Protein AF-A0A6A3D7S9-F1 (afdb_monomer)

Solvent-accessible surface area (backbone atoms only — not comparable to full-atom values): 6431 Å² total; per-residue (Å²): 106,73,67,57,53,53,54,49,47,47,70,77,42,59,86,77,68,51,96,90,64,86,84,63,67,38,72,44,68,47,67,50,100,82,68,49,80,40,86,74,49,78,37,77,72,50,79,64,64,64,59,41,72,47,68,40,73,41,91,68,91,85,60,48,76,48,50,11,74,58,45,59,63,61,61,53,48,61,75,51,74,72,69,77,78,72,84,71,95,70,77,88,77,78,75,86,127

Nearest PDB structures (foldseek):
  7slt-assembly1_C  TM=6.369E-01  e=6.886E+00  Locusta migratoria
  6qlc-assembly1_A-2  TM=3.695E-01  e=4.714E+00  Pseudomonas phage LUZ7

Foldseek 3Di:
DVVVVVVVVCVVCVVPDDPPDDWDWDWDWDQDPVRDTDTDDIGTPDDLCVQL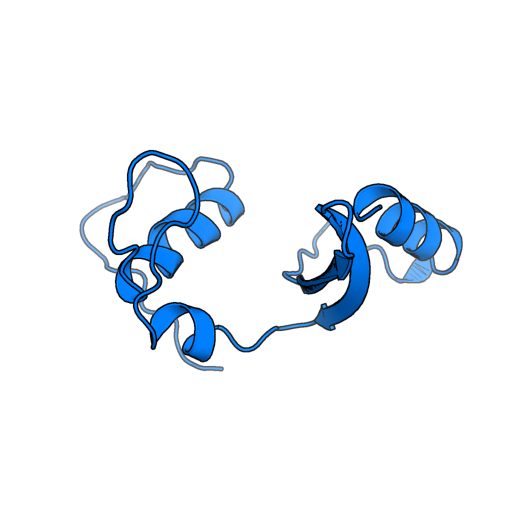VDWDWDPDDPIDTDHSVCVCVVVVCVVVVNPPPDPDDDDPPDDDD

InterPro domains:
  IPR004344 Tubulin-tyrosine ligase/Tubulin polyglutamylase [PF03133] (16-58)
  IPR027749 Tubulin--tyrosine ligase-like protein 12 [PTHR46088] (1-86)

pLDDT: mean 75.18, std 19.96, range [28.59, 97.69]

Mean predicted aligned error: 10.58 Å

Radius of gyration: 16.83 Å; Cα contacts (8 Å, |Δi|>4): 74; chains: 1; bounding box: 40×33×42 Å

Sequence (97 aa):
MIR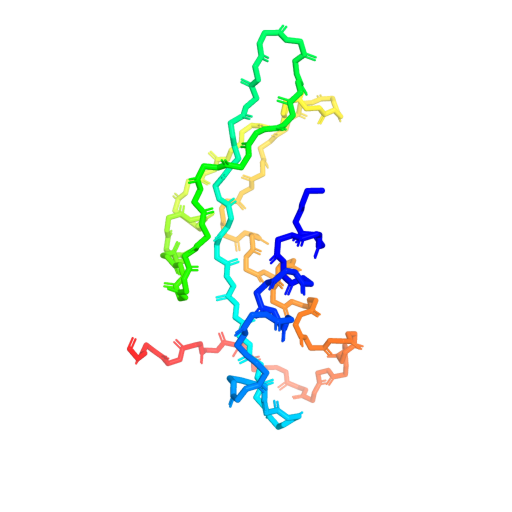SAFESAASAHPEMHDPKSRAMYGVDVMLDASFQPKLSEVTYCPDRGRACKYDTEAIVGGGGTVKGRDFFNVVFGCLFLNETVHPYGAGVEFKHF

Secondary structure (DSSP, 8-state):
-HHHHHHHHHHH-GGG--TT----EEEEEEE-TT--EEEEEEEES--HHHHHHS-EE-SSSS--EE-HHHHHHHHHHHHTTT-----SS--------

Organism: Hibiscus syriacus (NCBI:txid106335)

Structure (mmCIF, N/CA/C/O backbone):
data_AF-A0A6A3D7S9-F1
#
_entry.id   AF-A0A6A3D7S9-F1
#
loop_
_atom_site.group_PDB
_atom_site.id
_atom_site.type_symbol
_atom_site.label_atom_id
_atom_site.label_alt_id
_atom_site.label_comp_id
_atom_site.label_asym_id
_atom_site.label_entity_id
_atom_site.label_seq_id
_atom_site.pdbx_PDB_ins_code
_atom_site.Cartn_x
_atom_site.Cartn_y
_atom_site.Cartn_z
_atom_site.occupancy
_atom_site.B_iso_or_equiv
_atom_site.auth_seq_id
_atom_site.auth_comp_id
_atom_site.auth_asym_id
_atom_site.auth_atom_id
_atom_site.pdbx_PDB_model_num
ATOM 1 N N . MET A 1 1 ? -1.888 -11.982 -0.929 1.00 89.69 1 MET A N 1
ATOM 2 C CA . MET A 1 1 ? -2.566 -10.906 -1.685 1.00 89.69 1 MET A CA 1
ATOM 3 C C . MET A 1 1 ? -1.572 -9.849 -2.161 1.00 89.69 1 MET A C 1
ATOM 5 O O . MET A 1 1 ? -1.149 -9.965 -3.298 1.00 89.69 1 MET A O 1
ATOM 9 N N . ILE A 1 2 ? -1.128 -8.899 -1.321 1.00 91.69 2 ILE A N 1
ATOM 10 C CA . ILE A 1 2 ? -0.247 -7.782 -1.742 1.00 91.69 2 ILE A CA 1
ATOM 11 C C . ILE A 1 2 ? 1.045 -8.276 -2.410 1.00 91.69 2 ILE A C 1
ATOM 13 O O . ILE A 1 2 ? 1.326 -7.907 -3.542 1.00 91.69 2 ILE A O 1
ATOM 17 N N . ARG A 1 3 ?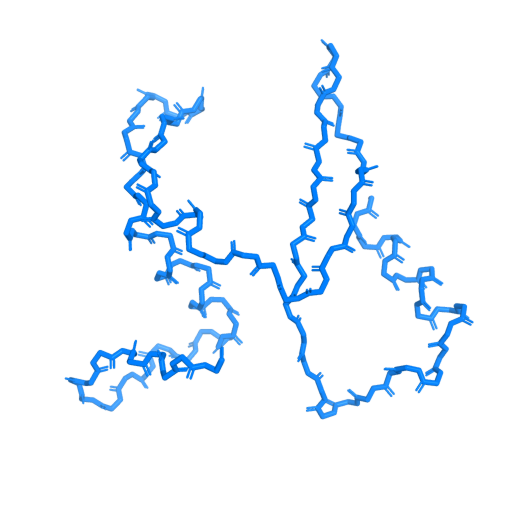 1.788 -9.177 -1.752 1.00 92.56 3 ARG A N 1
ATOM 18 C CA . ARG A 1 3 ? 3.012 -9.778 -2.310 1.00 92.56 3 ARG A CA 1
ATOM 19 C C . ARG A 1 3 ? 2.785 -10.373 -3.701 1.00 92.56 3 ARG A C 1
ATOM 21 O O . ARG A 1 3 ? 3.497 -10.029 -4.631 1.00 92.56 3 ARG A O 1
ATOM 28 N N . SER A 1 4 ? 1.761 -11.213 -3.835 1.00 94.31 4 SER A N 1
ATOM 29 C CA . SER A 1 4 ? 1.428 -11.877 -5.095 1.00 94.31 4 SER A CA 1
ATOM 30 C C . SER A 1 4 ? 1.109 -10.873 -6.206 1.00 94.31 4 SER A C 1
ATOM 32 O O . SER A 1 4 ? 1.509 -11.094 -7.343 1.00 94.31 4 SER A O 1
ATOM 34 N N . ALA A 1 5 ? 0.436 -9.759 -5.889 1.00 93.69 5 ALA A N 1
ATOM 35 C CA . ALA A 1 5 ? 0.157 -8.701 -6.859 1.00 93.69 5 ALA A CA 1
ATOM 36 C C . ALA A 1 5 ? 1.450 -8.057 -7.388 1.00 93.69 5 ALA A C 1
ATOM 38 O O . ALA A 1 5 ? 1.629 -7.952 -8.600 1.00 93.69 5 ALA A O 1
ATOM 39 N N . PHE A 1 6 ? 2.385 -7.708 -6.498 1.00 93.44 6 PHE A N 1
ATOM 40 C CA . PHE A 1 6 ? 3.678 -7.139 -6.894 1.00 93.44 6 PHE A CA 1
ATOM 41 C C . PHE A 1 6 ? 4.587 -8.149 -7.613 1.00 93.44 6 PHE A C 1
ATOM 43 O O . PHE A 1 6 ? 5.241 -7.781 -8.582 1.00 93.44 6 PHE A O 1
ATOM 50 N N . GLU A 1 7 ? 4.603 -9.422 -7.205 1.00 95.38 7 GLU A N 1
ATOM 51 C CA . GLU A 1 7 ? 5.343 -10.485 -7.909 1.00 95.38 7 GLU A CA 1
ATOM 52 C C . GLU A 1 7 ? 4.789 -10.722 -9.321 1.00 95.38 7 GLU A C 1
ATOM 54 O O . GLU A 1 7 ? 5.555 -10.907 -10.269 1.00 95.38 7 GLU A O 1
ATOM 59 N N . SER A 1 8 ? 3.464 -10.662 -9.478 1.00 95.50 8 SER A N 1
ATOM 60 C CA . SER A 1 8 ? 2.805 -10.786 -10.783 1.00 95.50 8 SER A CA 1
ATOM 61 C C . SER A 1 8 ? 3.142 -9.595 -11.680 1.00 95.50 8 SER A C 1
ATOM 63 O O . SER A 1 8 ? 3.506 -9.793 -12.836 1.00 95.50 8 SER A O 1
ATOM 65 N N . ALA A 1 9 ? 3.099 -8.370 -11.143 1.00 93.88 9 ALA A N 1
ATOM 66 C CA . ALA A 1 9 ? 3.484 -7.163 -11.873 1.00 93.88 9 ALA A CA 1
ATOM 67 C C . ALA A 1 9 ? 4.964 -7.186 -12.288 1.00 93.88 9 ALA A C 1
ATOM 69 O O . ALA A 1 9 ? 5.275 -6.900 -13.439 1.00 93.88 9 ALA A O 1
ATOM 70 N N . ALA A 1 10 ? 5.866 -7.599 -11.392 1.00 94.06 10 ALA A N 1
ATOM 71 C CA . ALA A 1 10 ? 7.292 -7.725 -11.692 1.00 94.06 10 ALA A CA 1
A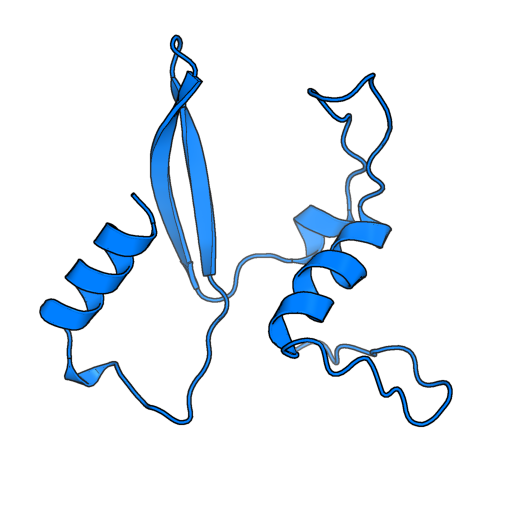TOM 72 C C . ALA A 1 10 ? 7.580 -8.792 -12.761 1.00 94.06 10 ALA A C 1
ATOM 74 O O . ALA A 1 10 ? 8.499 -8.634 -13.558 1.00 94.06 10 ALA A O 1
ATOM 75 N N . SER A 1 11 ? 6.784 -9.866 -12.788 1.00 96.50 11 SER A N 1
ATOM 76 C CA . SER A 1 11 ? 6.890 -10.913 -13.810 1.00 96.50 11 SER A CA 1
ATOM 77 C C . SER A 1 11 ? 6.335 -10.462 -15.165 1.00 96.50 11 SER A C 1
ATOM 79 O O . SER A 1 11 ? 6.873 -10.848 -16.198 1.00 96.50 11 SER A O 1
ATOM 81 N N . ALA A 1 12 ? 5.264 -9.661 -15.170 1.00 97.69 12 ALA A N 1
ATOM 82 C CA . ALA A 1 12 ? 4.626 -9.157 -16.388 1.00 97.69 12 ALA A CA 1
ATOM 83 C C . ALA A 1 12 ? 5.377 -7.973 -17.023 1.00 97.69 12 ALA A C 1
ATOM 85 O O . ALA A 1 12 ? 5.388 -7.857 -18.245 1.00 97.69 12 ALA A O 1
ATOM 86 N N . HIS A 1 13 ? 6.005 -7.128 -16.199 1.00 95.12 13 HIS A N 1
ATOM 87 C CA . HIS A 1 13 ? 6.690 -5.895 -16.602 1.00 95.12 13 HIS A CA 1
ATOM 88 C C . HIS A 1 13 ? 8.095 -5.785 -15.981 1.00 95.12 13 HIS A C 1
ATOM 90 O O . HIS A 1 13 ? 8.351 -4.899 -15.154 1.00 95.12 13 HIS A O 1
ATOM 96 N N . PRO A 1 14 ? 9.029 -6.690 -16.329 1.00 94.88 14 PRO A N 1
ATOM 97 C CA . PRO A 1 14 ? 10.378 -6.688 -15.761 1.00 94.88 14 PRO A CA 1
ATOM 98 C C . PRO A 1 14 ? 11.168 -5.407 -16.078 1.00 94.88 14 PRO A C 1
ATOM 100 O O . PRO A 1 14 ? 12.052 -5.026 -15.311 1.00 94.88 14 PRO A O 1
ATOM 103 N N . GLU A 1 15 ? 10.838 -4.711 -17.168 1.00 96.75 15 GLU A N 1
ATOM 104 C CA . GLU A 1 15 ? 11.444 -3.441 -17.579 1.00 96.75 15 GLU A CA 1
ATOM 105 C C . GLU A 1 15 ? 11.178 -2.285 -16.606 1.00 96.75 15 GLU A C 1
ATOM 107 O O . GLU A 1 15 ? 11.919 -1.304 -16.603 1.00 96.75 15 GLU A O 1
ATOM 112 N N . MET A 1 16 ? 10.136 -2.388 -15.775 1.00 90.44 16 MET A N 1
ATOM 113 C CA . MET A 1 16 ? 9.778 -1.349 -14.807 1.00 90.44 16 MET A CA 1
ATOM 114 C C . MET A 1 16 ? 10.636 -1.395 -13.533 1.00 90.44 16 MET A C 1
ATOM 116 O O . MET A 1 16 ? 10.543 -0.491 -12.699 1.00 90.44 16 MET A O 1
ATOM 120 N N . HIS A 1 17 ? 11.454 -2.437 -13.344 1.00 90.81 17 HIS A N 1
ATOM 121 C CA . HIS A 1 17 ? 12.308 -2.562 -12.168 1.00 90.81 17 HIS A CA 1
ATOM 122 C C . HIS A 1 17 ? 13.611 -1.763 -12.317 1.00 90.81 17 HIS A C 1
ATOM 124 O O . HIS A 1 17 ? 14.416 -2.027 -13.206 1.00 90.81 17 HIS A O 1
ATOM 130 N N . ASP A 1 18 ? 13.868 -0.853 -11.373 1.00 88.62 18 ASP A N 1
ATOM 131 C CA . ASP A 1 18 ? 15.163 -0.188 -11.207 1.00 88.62 18 ASP A CA 1
ATOM 132 C C . ASP A 1 18 ? 15.653 -0.366 -9.755 1.00 88.62 18 ASP A C 1
ATOM 134 O O . ASP A 1 18 ? 14.956 0.048 -8.819 1.00 88.62 18 ASP A O 1
ATOM 138 N N . PRO A 1 19 ? 16.852 -0.941 -9.526 1.00 88.06 19 PRO A N 1
ATOM 139 C CA . PRO A 1 19 ? 17.387 -1.152 -8.180 1.00 88.06 19 PRO A CA 1
ATOM 140 C C . PRO A 1 19 ? 17.622 0.147 -7.391 1.00 88.06 19 PRO A C 1
ATOM 142 O O . PRO A 1 19 ? 17.681 0.100 -6.155 1.00 88.06 19 PRO A O 1
ATOM 145 N N . LYS A 1 20 ? 17.735 1.297 -8.063 1.00 87.19 20 LYS A N 1
ATOM 146 C CA . LYS A 1 20 ? 17.920 2.625 -7.455 1.00 87.19 20 LYS A CA 1
ATOM 147 C C . LYS A 1 20 ? 16.602 3.332 -7.137 1.00 87.19 20 LYS A C 1
ATOM 149 O O . LYS A 1 20 ? 16.620 4.343 -6.440 1.00 87.19 20 LYS A O 1
ATOM 154 N N . SER A 1 21 ? 15.472 2.800 -7.598 1.00 84.38 21 SER A N 1
ATOM 155 C CA . SER A 1 21 ? 14.154 3.407 -7.407 1.00 84.38 21 SER A CA 1
ATOM 156 C C . SER A 1 21 ? 13.400 2.786 -6.231 1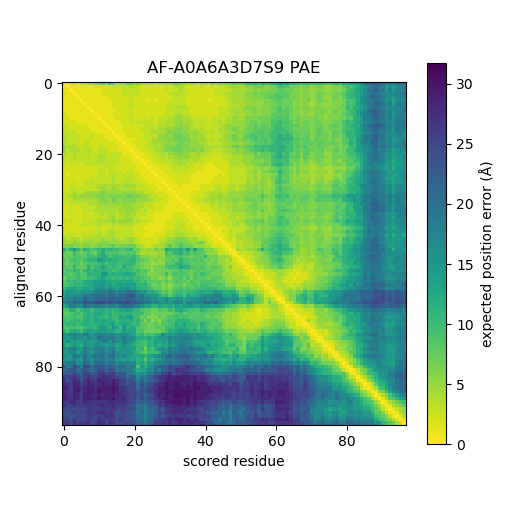.00 84.38 21 SER A C 1
ATOM 158 O O . SER A 1 21 ? 13.492 1.587 -5.955 1.00 84.38 21 SER A O 1
ATOM 160 N N . ARG A 1 22 ? 12.628 3.610 -5.517 1.00 83.44 22 ARG A N 1
ATOM 161 C CA . ARG A 1 22 ? 11.685 3.199 -4.464 1.00 83.44 22 ARG A CA 1
ATOM 162 C C . ARG A 1 22 ? 10.380 3.964 -4.652 1.00 83.44 22 ARG A C 1
ATOM 164 O O . ARG A 1 22 ? 10.395 5.118 -5.068 1.00 83.44 22 ARG A O 1
ATOM 171 N N . ALA A 1 23 ? 9.261 3.321 -4.342 1.00 83.81 23 ALA A N 1
ATOM 172 C CA . ALA A 1 23 ? 7.932 3.892 -4.511 1.00 83.81 23 ALA A CA 1
ATOM 173 C C . ALA A 1 23 ? 7.037 3.542 -3.322 1.00 83.81 23 ALA A C 1
ATOM 175 O O . ALA A 1 23 ? 7.133 2.451 -2.759 1.00 83.81 23 ALA A O 1
ATOM 176 N N . MET A 1 24 ? 6.160 4.478 -2.963 1.00 83.25 24 MET A N 1
ATOM 177 C CA . MET A 1 24 ? 5.075 4.251 -2.017 1.00 83.25 24 MET A CA 1
ATOM 178 C C . MET A 1 24 ? 3.776 4.077 -2.794 1.00 83.25 24 MET A C 1
ATOM 180 O O . MET A 1 24 ? 3.428 4.917 -3.627 1.00 83.25 24 MET A O 1
ATOM 184 N N . TYR A 1 25 ? 3.056 3.010 -2.470 1.00 88.25 25 TYR A N 1
ATOM 185 C CA . TYR A 1 25 ? 1.740 2.730 -3.018 1.00 88.25 25 TYR A CA 1
ATOM 186 C C . TYR A 1 25 ? 0.703 2.749 -1.900 1.00 88.25 25 TYR A C 1
ATOM 188 O O . TYR A 1 25 ? 0.933 2.183 -0.830 1.00 88.25 25 TYR A O 1
ATOM 196 N N . GLY A 1 26 ? -0.431 3.394 -2.157 1.00 88.38 26 GLY A N 1
ATOM 197 C CA . GLY A 1 26 ? -1.647 3.180 -1.382 1.00 88.38 26 GLY A CA 1
ATOM 198 C C . GLY A 1 26 ? -2.305 1.896 -1.863 1.00 88.38 26 GLY A C 1
ATOM 199 O O . GLY A 1 26 ? -2.329 1.638 -3.066 1.00 88.38 26 GLY A O 1
ATOM 200 N N . VAL A 1 27 ? -2.785 1.074 -0.937 1.00 91.56 27 VAL A N 1
ATOM 201 C CA . VAL A 1 27 ? -3.464 -0.179 -1.265 1.00 91.56 27 VAL A CA 1
ATOM 202 C C . VAL A 1 27 ? -4.826 -0.170 -0.600 1.00 91.56 27 VAL A C 1
ATOM 204 O O . VAL A 1 27 ? -4.917 -0.236 0.628 1.00 91.56 27 VAL A O 1
ATOM 207 N N . ASP A 1 28 ? -5.866 -0.136 -1.419 1.00 91.69 28 ASP A N 1
ATOM 208 C CA . ASP A 1 28 ? -7.239 -0.127 -0.943 1.00 91.69 28 ASP A CA 1
ATOM 209 C C . ASP A 1 28 ? -7.727 -1.565 -0.795 1.00 91.69 28 ASP A C 1
ATOM 211 O O . ASP A 1 28 ? -7.692 -2.370 -1.735 1.00 91.69 28 ASP A O 1
ATOM 215 N N . VAL A 1 29 ? -8.174 -1.896 0.416 1.00 93.62 29 VAL A N 1
ATOM 216 C CA . VAL A 1 29 ? -8.631 -3.237 0.782 1.00 93.62 29 VAL A CA 1
ATOM 217 C C . VAL A 1 29 ? -10.043 -3.153 1.333 1.00 93.62 29 VAL A C 1
ATOM 219 O O . VAL A 1 29 ? -10.314 -2.409 2.273 1.00 93.62 29 VAL A O 1
ATOM 222 N N . MET A 1 30 ? -10.933 -3.964 0.773 1.00 93.69 30 MET A N 1
ATOM 223 C CA . MET A 1 30 ? -12.275 -4.165 1.304 1.00 93.69 30 MET A CA 1
ATOM 224 C C . MET A 1 30 ? -12.316 -5.455 2.121 1.00 93.69 30 MET A C 1
ATOM 226 O O . MET A 1 30 ? -11.777 -6.478 1.701 1.00 93.69 30 MET A O 1
ATOM 230 N N . LEU A 1 31 ? -12.969 -5.417 3.279 1.00 93.38 31 LEU A N 1
ATOM 231 C CA . LEU A 1 31 ? -13.272 -6.612 4.062 1.00 93.38 31 LEU A CA 1
ATOM 232 C C . LEU A 1 31 ? -14.679 -7.083 3.709 1.00 93.38 31 LEU A C 1
ATOM 234 O O . LEU A 1 31 ? -15.610 -6.278 3.672 1.00 93.38 31 LEU A O 1
ATOM 238 N N . ASP A 1 32 ? -14.838 -8.374 3.437 1.00 93.00 32 ASP A N 1
ATOM 239 C CA . ASP A 1 32 ? -16.170 -8.953 3.273 1.00 93.00 32 ASP A CA 1
ATOM 240 C C . ASP A 1 32 ? -16.820 -9.320 4.619 1.00 93.00 32 ASP A C 1
ATOM 242 O O . ASP A 1 32 ? -16.259 -9.094 5.692 1.00 93.00 32 ASP A O 1
ATOM 246 N N . ALA A 1 33 ? -18.027 -9.892 4.568 1.00 94.06 33 ALA A N 1
ATOM 247 C CA . ALA A 1 33 ? -18.789 -10.280 5.757 1.00 94.06 33 ALA A CA 1
ATOM 248 C C . ALA A 1 33 ? -18.076 -11.323 6.642 1.00 94.06 33 ALA A C 1
ATOM 250 O O . ALA A 1 33 ? -18.448 -11.504 7.799 1.00 94.06 33 ALA A O 1
ATOM 251 N N . SER A 1 34 ? -17.059 -12.011 6.117 1.00 94.94 34 SER A N 1
ATOM 252 C CA . SER A 1 34 ? -16.218 -12.961 6.852 1.00 94.94 34 SER A CA 1
ATOM 253 C C . SER A 1 34 ? -14.868 -12.357 7.250 1.00 94.94 34 SER A C 1
ATOM 255 O O . SER A 1 34 ? -13.945 -13.096 7.600 1.00 94.94 34 SER A O 1
ATOM 257 N N . PHE A 1 35 ? -14.740 -11.027 7.180 1.00 88.62 35 PHE A N 1
ATOM 258 C CA . PHE A 1 35 ? -13.505 -10.277 7.404 1.00 88.62 35 PHE A CA 1
ATOM 259 C C . PHE A 1 35 ? -12.343 -10.732 6.506 1.00 88.62 35 PHE A C 1
ATOM 261 O O . PHE A 1 35 ? -11.175 -10.540 6.852 1.00 88.62 35 PHE A O 1
ATOM 268 N N . GLN A 1 36 ? -12.635 -11.325 5.343 1.00 93.56 36 GLN A N 1
ATOM 269 C CA . GLN A 1 36 ? -11.594 -11.682 4.386 1.00 93.56 36 GLN A CA 1
ATOM 270 C C . GLN A 1 36 ? -11.203 -10.449 3.562 1.00 93.56 36 GLN A C 1
ATOM 272 O O . GLN A 1 36 ? -12.084 -9.769 3.024 1.00 93.56 36 GLN A O 1
ATOM 277 N N . PRO A 1 37 ? -9.898 -10.147 3.438 1.00 93.94 37 PRO A N 1
ATOM 278 C CA . PRO A 1 37 ? -9.432 -9.000 2.675 1.00 93.94 37 PRO A CA 1
ATOM 279 C C . PRO A 1 37 ? -9.517 -9.253 1.170 1.00 93.94 37 PRO A C 1
ATOM 281 O O . PRO A 1 37 ? -9.061 -10.283 0.667 1.00 93.94 37 PRO A O 1
ATOM 284 N N . LYS A 1 38 ? -10.044 -8.271 0.440 1.00 94.12 38 LYS A N 1
ATOM 285 C CA . LYS A 1 38 ? -10.099 -8.229 -1.024 1.00 94.12 38 LYS A CA 1
ATOM 286 C C . LYS A 1 38 ? -9.413 -6.965 -1.519 1.00 94.12 38 LYS A C 1
ATOM 288 O O . LYS A 1 38 ? -9.696 -5.874 -1.032 1.00 94.12 38 LYS A O 1
ATOM 293 N N . LEU A 1 39 ? -8.497 -7.128 -2.470 1.00 94.62 39 LEU A N 1
ATOM 294 C CA . LEU A 1 39 ? -7.779 -6.021 -3.094 1.00 94.62 39 LEU A CA 1
ATOM 295 C C . LEU A 1 39 ? -8.722 -5.273 -4.040 1.00 94.62 39 LEU A C 1
ATOM 297 O O . LEU A 1 39 ? -9.278 -5.900 -4.942 1.00 94.62 39 LEU A O 1
ATOM 301 N N . SER A 1 40 ? -8.867 -3.965 -3.846 1.00 94.12 40 SER A N 1
ATOM 302 C CA . SER A 1 40 ? -9.685 -3.103 -4.707 1.00 94.12 40 SER A CA 1
ATOM 303 C C . SER A 1 40 ? -8.822 -2.277 -5.658 1.00 94.12 40 SER A C 1
ATOM 305 O O . SER A 1 40 ? -9.075 -2.271 -6.859 1.00 94.12 40 SER A O 1
ATOM 307 N N . GLU A 1 41 ? -7.788 -1.612 -5.137 1.00 94.38 41 GLU A N 1
ATOM 308 C CA . GLU A 1 41 ? -6.931 -0.712 -5.917 1.00 94.38 41 GLU A CA 1
ATOM 309 C C . GLU A 1 41 ? -5.491 -0.699 -5.378 1.00 94.38 41 GLU A C 1
ATOM 311 O O . GLU A 1 41 ? -5.253 -0.903 -4.184 1.00 94.38 41 GLU A O 1
ATOM 316 N N . VAL A 1 42 ? -4.526 -0.458 -6.272 1.00 93.56 42 VAL A N 1
ATOM 317 C CA . VAL A 1 42 ? -3.139 -0.113 -5.933 1.00 93.56 42 VAL A CA 1
ATOM 318 C C . VAL A 1 42 ? -2.799 1.206 -6.621 1.00 93.56 42 VAL A C 1
ATOM 320 O O . VAL A 1 42 ? -2.729 1.265 -7.848 1.00 93.56 42 VAL A O 1
ATOM 323 N N . THR A 1 43 ? -2.544 2.246 -5.832 1.00 91.38 43 THR A N 1
ATOM 324 C CA . THR A 1 43 ? -2.393 3.622 -6.322 1.00 91.38 43 THR A CA 1
ATOM 325 C C . THR A 1 43 ? -0.985 4.129 -6.060 1.00 91.38 43 THR A C 1
ATOM 327 O O . THR A 1 43 ? -0.513 4.139 -4.921 1.00 91.38 43 THR A O 1
ATOM 330 N N . TYR A 1 44 ? -0.296 4.563 -7.115 1.00 87.81 44 TYR A N 1
ATOM 331 C CA . TYR A 1 44 ? 1.002 5.229 -6.997 1.00 87.81 44 TYR A CA 1
ATOM 332 C C . TYR A 1 44 ? 0.828 6.655 -6.459 1.00 87.81 44 TYR A C 1
ATOM 334 O O . TYR A 1 44 ? -0.074 7.364 -6.899 1.00 87.81 44 TYR A O 1
ATOM 342 N N . CYS A 1 45 ? 1.700 7.079 -5.536 1.00 83.00 45 CYS A N 1
ATOM 343 C CA . CYS A 1 45 ? 1.638 8.399 -4.889 1.00 83.00 45 CYS A CA 1
ATOM 344 C C . CYS A 1 45 ? 0.267 8.699 -4.242 1.00 83.00 45 CYS A C 1
ATOM 346 O O . CYS A 1 45 ? -0.410 9.646 -4.644 1.00 83.00 45 CYS A O 1
ATOM 348 N N . PRO A 1 46 ? -0.157 7.913 -3.234 1.00 82.12 46 PRO A N 1
ATOM 349 C CA . PRO A 1 46 ? -1.462 8.104 -2.604 1.00 82.12 46 PRO A CA 1
ATOM 350 C C . PRO A 1 46 ? -1.580 9.467 -1.901 1.00 82.12 46 PRO A C 1
ATOM 352 O O . PRO A 1 46 ? -0.583 10.028 -1.438 1.00 82.12 46 PRO A O 1
ATOM 355 N N . ASP A 1 47 ? -2.810 9.975 -1.758 1.00 78.12 47 ASP A N 1
ATOM 356 C CA . ASP A 1 47 ? -3.093 11.172 -0.955 1.00 78.12 47 ASP A CA 1
ATOM 357 C C . ASP A 1 47 ? -2.759 10.918 0.523 1.00 78.12 47 ASP A C 1
ATOM 359 O O . ASP A 1 47 ? -3.475 10.232 1.256 1.00 78.12 47 ASP A O 1
ATOM 363 N N . ARG A 1 48 ? -1.652 11.514 0.967 1.00 70.00 48 ARG A N 1
ATOM 364 C CA . ARG A 1 48 ? -1.153 11.419 2.345 1.00 70.00 48 ARG A CA 1
ATOM 365 C C . ARG A 1 48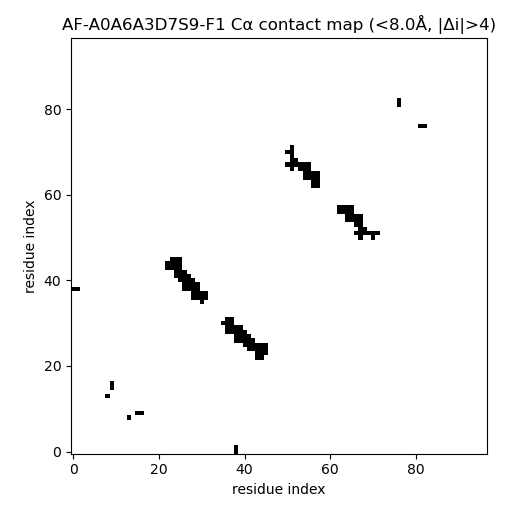 ? -1.862 12.379 3.300 1.00 70.00 48 ARG A C 1
ATOM 367 O O . ARG A 1 48 ? -1.822 12.168 4.512 1.00 70.00 48 ARG A O 1
ATOM 374 N N . GLY A 1 49 ? -2.512 13.421 2.779 1.00 70.44 49 GLY A N 1
ATOM 375 C CA . GLY A 1 49 ? -3.200 14.426 3.584 1.00 70.44 49 GLY A CA 1
ATOM 376 C C . GLY A 1 49 ? -4.409 13.837 4.300 1.00 70.44 49 GLY A C 1
ATOM 377 O O . GLY A 1 49 ? -4.634 14.124 5.476 1.00 70.44 49 GLY A O 1
ATOM 378 N N . ARG A 1 50 ? -5.147 12.945 3.630 1.00 70.44 50 ARG A N 1
ATOM 379 C CA . ARG A 1 50 ? -6.326 12.291 4.212 1.00 70.44 50 ARG A CA 1
ATOM 380 C C . ARG A 1 50 ? -5.996 11.466 5.455 1.00 70.44 50 ARG A C 1
ATOM 382 O O . ARG A 1 50 ? -6.711 11.582 6.446 1.00 70.44 50 ARG A O 1
ATOM 389 N N . ALA A 1 51 ? -4.908 10.697 5.423 1.00 68.06 51 ALA A N 1
ATOM 390 C CA . ALA A 1 51 ? -4.492 9.858 6.549 1.00 68.06 51 ALA A CA 1
ATOM 391 C C . ALA A 1 51 ? -4.124 10.670 7.803 1.00 68.06 51 ALA A C 1
ATOM 393 O O . ALA A 1 51 ? -4.178 10.158 8.916 1.00 68.06 51 ALA A O 1
ATOM 394 N N . CYS A 1 52 ? -3.792 11.950 7.624 1.00 71.69 52 CYS A N 1
ATOM 395 C CA . CYS A 1 52 ? -3.305 12.808 8.699 1.00 71.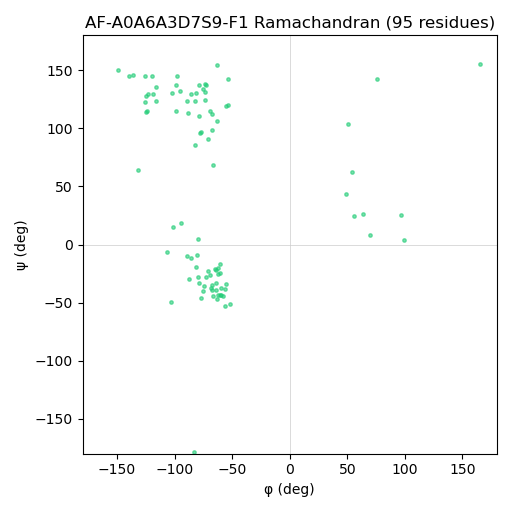69 52 CYS A CA 1
ATOM 396 C C . CYS A 1 52 ? -4.334 13.842 9.161 1.00 71.69 52 CYS A C 1
ATOM 398 O O . CYS A 1 52 ? -4.109 14.556 10.137 1.00 71.69 52 CYS A O 1
ATOM 400 N N . LYS A 1 53 ? -5.468 13.916 8.458 1.00 76.69 53 LYS A N 1
ATOM 401 C CA . LYS A 1 53 ? -6.540 14.882 8.698 1.00 76.69 53 LYS A CA 1
ATOM 402 C C . LYS A 1 53 ? -7.560 14.402 9.725 1.00 76.69 53 LYS A C 1
ATOM 404 O O . LYS A 1 53 ? -8.177 15.232 10.386 1.00 76.69 53 LYS A O 1
ATOM 409 N N . TYR A 1 54 ? -7.761 13.092 9.824 1.00 80.56 54 TYR A N 1
ATOM 410 C CA . TYR A 1 54 ? -8.827 12.513 10.630 1.00 80.56 54 TYR A CA 1
ATOM 411 C C . TYR A 1 54 ? -8.252 11.626 11.722 1.00 80.56 54 TYR A C 1
ATOM 413 O O . TYR A 1 54 ? -7.444 10.738 11.462 1.00 80.56 54 TYR A O 1
ATOM 421 N N . ASP A 1 55 ? -8.708 11.872 12.942 1.00 83.62 55 ASP A N 1
ATOM 422 C CA . ASP A 1 55 ? -8.511 10.957 14.049 1.00 83.62 55 ASP A CA 1
ATOM 423 C C . ASP A 1 55 ? -9.419 9.737 13.842 1.00 83.62 55 ASP A C 1
ATOM 425 O O . ASP A 1 55 ? -10.572 9.871 13.425 1.00 83.62 55 ASP A O 1
ATOM 429 N N . THR A 1 56 ? -8.891 8.542 14.092 1.00 80.69 56 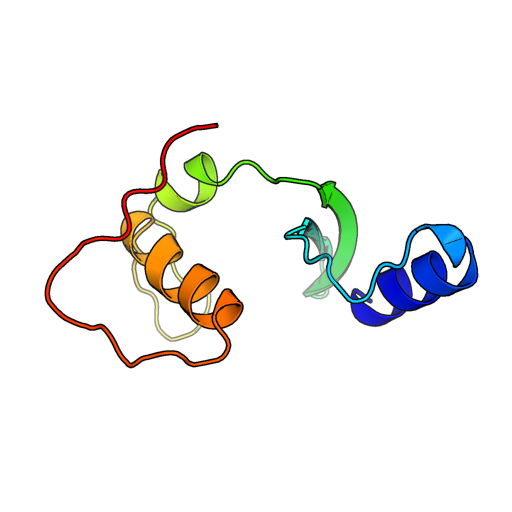THR A N 1
ATOM 430 C CA . THR A 1 56 ? -9.610 7.279 13.877 1.00 80.69 56 THR A CA 1
ATOM 431 C C . THR A 1 56 ? -9.733 6.510 15.180 1.00 80.69 56 THR A C 1
ATOM 433 O O . THR A 1 56 ? -8.843 6.553 16.026 1.00 80.69 56 THR A O 1
ATOM 436 N N . GLU A 1 57 ? -10.847 5.810 15.368 1.00 83.38 57 GLU A N 1
ATOM 437 C CA . GLU A 1 57 ? -11.014 4.926 16.519 1.00 83.38 57 GLU A CA 1
ATOM 438 C C . GLU A 1 57 ? -10.424 3.550 16.217 1.00 83.38 57 GLU A C 1
ATOM 440 O O . GLU A 1 57 ? -10.717 2.927 15.194 1.00 83.38 57 GLU A O 1
ATOM 445 N N . ALA A 1 58 ? -9.582 3.066 17.125 1.00 79.06 58 ALA A N 1
ATOM 446 C CA . ALA A 1 58 ? -9.038 1.725 17.055 1.00 79.06 58 ALA A CA 1
ATOM 447 C C . ALA A 1 58 ? -10.159 0.702 17.287 1.00 79.06 58 ALA A C 1
ATOM 449 O O . ALA A 1 58 ? -10.684 0.568 18.392 1.00 79.06 58 ALA A O 1
ATOM 450 N N . ILE A 1 59 ? -10.495 -0.047 16.236 1.00 73.94 59 ILE A N 1
ATOM 451 C CA . ILE A 1 59 ? -11.520 -1.104 16.270 1.00 73.94 59 ILE A CA 1
ATOM 452 C C . ILE A 1 59 ? -11.040 -2.323 17.086 1.00 73.94 59 ILE A C 1
ATOM 454 O O . ILE A 1 59 ? -11.843 -3.097 17.601 1.00 73.94 59 ILE A O 1
ATOM 458 N N . VAL A 1 60 ? -9.724 -2.496 17.240 1.00 73.50 60 VAL A N 1
ATOM 459 C CA . VAL A 1 60 ? -9.093 -3.625 17.941 1.00 73.50 60 VAL A CA 1
ATOM 460 C C . VAL A 1 60 ? -8.152 -3.091 19.025 1.00 73.50 60 VAL A C 1
ATOM 462 O O . VAL A 1 60 ? -7.509 -2.065 18.824 1.00 73.50 60 VAL A O 1
ATOM 465 N N . GLY A 1 61 ? -8.037 -3.788 20.163 1.00 67.19 61 GLY A N 1
ATOM 466 C CA . GLY A 1 61 ? -7.019 -3.489 21.185 1.00 67.19 61 GLY A CA 1
ATOM 467 C C . GLY A 1 61 ? -7.463 -2.604 22.357 1.00 67.19 61 GLY A C 1
ATOM 468 O O . GLY A 1 61 ? -6.620 -1.968 22.977 1.00 67.19 61 GLY A O 1
ATOM 469 N N . GLY A 1 62 ? -8.758 -2.582 22.690 1.00 69.44 62 GLY A N 1
ATOM 470 C CA . GLY A 1 62 ? -9.269 -1.908 23.896 1.00 69.44 62 GLY A CA 1
ATOM 471 C C . GLY A 1 62 ? -9.876 -0.522 23.669 1.00 69.44 62 GLY A C 1
ATOM 472 O O . GLY A 1 62 ? -10.307 0.100 24.635 1.00 69.44 62 GLY A O 1
ATOM 473 N N . GLY A 1 63 ? -9.971 -0.073 22.413 1.00 71.19 63 GLY A N 1
ATOM 474 C CA . GLY A 1 63 ? -10.530 1.231 22.062 1.00 71.19 63 GLY A CA 1
ATOM 475 C C . GLY A 1 63 ? -9.567 2.378 22.375 1.00 71.19 63 GLY A C 1
ATOM 476 O O . GLY A 1 63 ? -8.824 2.365 23.353 1.00 71.19 63 GLY A O 1
ATOM 477 N N . GLY A 1 64 ? -9.542 3.376 21.500 1.00 80.81 64 GLY A N 1
ATOM 478 C CA . GLY A 1 64 ? -8.662 4.531 21.632 1.00 80.81 64 GLY A CA 1
ATOM 479 C C . GLY A 1 64 ? -8.588 5.322 20.336 1.00 80.81 64 GLY A C 1
ATOM 480 O O . GLY A 1 64 ? -8.827 4.786 19.256 1.00 80.81 64 GLY A O 1
ATOM 481 N N . THR A 1 65 ? -8.265 6.605 20.445 1.00 84.56 65 THR A N 1
ATOM 482 C CA . THR A 1 65 ? -8.137 7.485 19.285 1.00 84.56 65 THR A CA 1
ATOM 483 C C . THR A 1 65 ? -6.714 7.428 18.740 1.00 84.56 65 THR A C 1
ATOM 485 O O . THR A 1 65 ? -5.773 7.891 19.387 1.00 84.56 65 THR A O 1
ATOM 488 N N . VAL A 1 66 ? -6.558 6.895 17.533 1.00 78.31 66 VAL A N 1
ATOM 489 C CA . VAL A 1 66 ? -5.345 7.047 16.731 1.00 78.31 66 VAL A CA 1
ATOM 490 C C . VAL A 1 66 ? -5.397 8.430 16.100 1.00 78.31 66 VAL A C 1
ATOM 492 O O . VAL A 1 66 ? -6.237 8.700 15.239 1.00 78.31 66 VAL A O 1
ATOM 495 N N . LYS A 1 67 ? -4.518 9.327 16.551 1.00 80.69 67 LYS A N 1
ATOM 496 C CA . LYS A 1 67 ? -4.496 10.694 16.036 1.00 80.69 67 LYS A CA 1
ATOM 497 C C . LYS A 1 67 ? -3.912 10.715 14.634 1.00 80.69 67 LYS A C 1
ATOM 499 O O . LYS A 1 67 ? -2.814 10.197 14.422 1.00 80.69 67 LYS A O 1
ATOM 504 N N . GLY A 1 68 ? -4.586 11.383 13.701 1.00 75.12 68 GLY A N 1
ATOM 505 C CA . GLY A 1 68 ? -4.128 11.468 12.310 1.00 75.12 68 GLY A CA 1
ATOM 506 C C . GLY A 1 68 ? -2.713 12.047 12.206 1.00 75.12 68 GLY A C 1
ATOM 507 O O . GLY A 1 68 ? -1.876 11.549 11.460 1.00 75.12 68 GLY A O 1
ATOM 508 N N . ARG A 1 69 ? -2.382 13.039 13.041 1.00 74.69 69 ARG A N 1
ATOM 509 C CA . ARG A 1 69 ? -1.040 13.650 13.075 1.00 74.69 69 ARG A CA 1
ATOM 510 C C . ARG A 1 69 ? 0.094 12.670 13.418 1.00 74.69 69 ARG A C 1
ATOM 512 O O . ARG A 1 69 ? 1.234 12.920 13.040 1.00 74.69 69 ARG A O 1
ATOM 519 N N . ASP A 1 70 ? -0.210 11.577 14.117 1.00 72.75 70 ASP A N 1
ATOM 520 C CA . ASP A 1 70 ? 0.787 10.589 14.540 1.00 72.75 70 ASP A CA 1
ATOM 521 C C . ASP A 1 70 ? 1.050 9.543 13.429 1.00 72.75 70 ASP A C 1
ATOM 523 O O . ASP A 1 70 ? 2.051 8.825 13.476 1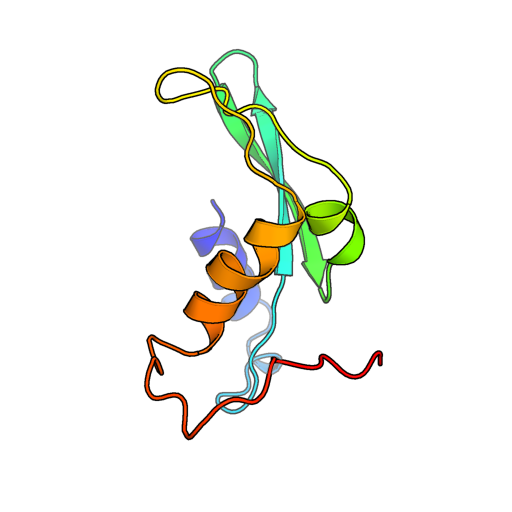.00 72.75 70 ASP A O 1
ATOM 527 N N . PHE A 1 71 ? 0.213 9.508 12.379 1.00 68.69 71 PHE A N 1
ATOM 528 C CA . PHE A 1 71 ? 0.326 8.595 11.232 1.00 68.69 71 PHE A CA 1
ATOM 529 C C . PHE A 1 71 ? 1.650 8.754 10.470 1.00 68.69 71 PHE A C 1
ATOM 531 O O . PHE A 1 71 ? 2.304 7.764 10.133 1.00 68.69 71 PHE A O 1
ATOM 538 N N . PHE A 1 72 ? 2.081 10.000 10.234 1.00 63.41 72 PHE A N 1
ATOM 539 C CA . PHE A 1 72 ? 3.312 10.298 9.493 1.00 63.41 72 PHE A CA 1
ATOM 540 C C . PHE A 1 72 ? 4.552 9.664 10.136 1.00 63.41 72 PHE A C 1
ATOM 542 O O . PHE A 1 72 ? 5.366 9.067 9.433 1.00 63.41 72 PHE A O 1
ATOM 549 N N . ASN A 1 73 ? 4.685 9.754 11.461 1.00 60.56 73 ASN A N 1
ATOM 550 C CA . ASN A 1 73 ? 5.888 9.307 12.167 1.00 60.56 73 ASN A CA 1
ATOM 551 C C . ASN A 1 73 ? 6.062 7.784 12.113 1.00 60.56 73 ASN A C 1
ATOM 553 O O . ASN A 1 73 ? 7.183 7.292 11.999 1.00 60.56 73 ASN A O 1
ATOM 557 N N . VAL A 1 74 ? 4.956 7.039 12.142 1.00 61.62 74 VAL A N 1
ATOM 558 C CA . VAL A 1 74 ? 4.975 5.572 12.106 1.00 61.62 74 VAL A CA 1
ATOM 559 C C . VAL A 1 74 ? 5.237 5.058 10.688 1.00 61.62 74 VAL A C 1
ATOM 561 O O . VAL A 1 74 ? 6.088 4.195 10.494 1.00 61.62 74 VAL A O 1
ATOM 564 N N . VAL A 1 75 ? 4.551 5.608 9.681 1.00 60.50 75 VAL A N 1
ATOM 565 C CA . VAL A 1 75 ? 4.627 5.102 8.298 1.00 60.50 75 VAL A CA 1
ATOM 566 C C . VAL A 1 75 ? 5.932 5.498 7.606 1.00 60.50 75 VAL A C 1
ATOM 568 O O . VAL A 1 75 ? 6.526 4.681 6.900 1.00 60.50 75 VAL A O 1
ATOM 571 N N . PHE A 1 76 ? 6.418 6.726 7.817 1.00 59.56 76 PHE A N 1
ATOM 572 C CA . PHE A 1 76 ? 7.666 7.172 7.194 1.00 59.56 76 PHE A CA 1
ATOM 573 C C . PHE A 1 76 ? 8.908 6.662 7.923 1.00 59.56 76 PHE A C 1
ATOM 575 O O . PHE A 1 76 ? 9.907 6.412 7.256 1.00 59.56 76 PHE A O 1
ATOM 582 N N . GLY A 1 77 ? 8.848 6.400 9.235 1.00 58.47 77 GLY A N 1
ATOM 583 C CA . GLY A 1 77 ? 9.952 5.747 9.952 1.00 58.47 77 GLY A CA 1
ATOM 584 C C . GLY A 1 77 ? 10.350 4.397 9.333 1.00 58.47 77 GLY A C 1
ATOM 585 O O . GLY A 1 77 ? 11.532 4.064 9.267 1.00 58.47 77 GLY A O 1
ATOM 586 N N . CYS A 1 78 ? 9.383 3.653 8.783 1.00 53.31 78 CYS A N 1
ATOM 587 C CA . CYS A 1 78 ? 9.629 2.382 8.095 1.00 53.31 78 CYS A CA 1
ATOM 588 C C . CYS A 1 78 ? 10.292 2.531 6.715 1.00 53.31 78 CYS A C 1
ATOM 590 O O . CYS A 1 78 ? 11.002 1.622 6.285 1.00 53.31 78 CYS A O 1
ATOM 592 N N . LEU A 1 79 ? 10.093 3.654 6.016 1.00 57.06 79 LEU A N 1
ATOM 593 C CA . LEU A 1 79 ? 10.728 3.898 4.711 1.00 57.06 79 LEU A CA 1
ATOM 594 C C . LEU A 1 79 ? 12.236 4.111 4.835 1.00 57.06 79 LEU A C 1
ATOM 596 O O . LEU A 1 79 ? 12.966 3.827 3.889 1.00 57.06 79 LEU A O 1
ATOM 600 N N . PHE A 1 80 ? 12.690 4.575 5.998 1.00 55.72 80 PHE A N 1
ATOM 601 C CA . PHE A 1 80 ? 14.098 4.829 6.284 1.00 55.72 80 PHE A CA 1
ATOM 602 C C . PHE A 1 80 ? 14.796 3.647 6.973 1.00 55.72 80 PHE A C 1
ATOM 604 O O . PHE A 1 80 ? 15.840 3.842 7.575 1.00 55.72 80 PHE A O 1
ATOM 611 N N . LEU A 1 81 ? 14.249 2.421 6.916 1.00 53.56 81 LEU A N 1
ATOM 612 C CA . LEU A 1 81 ? 14.933 1.196 7.376 1.00 53.56 81 LEU A CA 1
ATOM 613 C C . LEU A 1 81 ? 15.565 1.303 8.783 1.00 53.56 81 LEU A C 1
ATOM 615 O O . LEU A 1 81 ? 16.680 0.832 8.998 1.00 53.56 81 LEU A O 1
ATOM 619 N N . ASN A 1 82 ? 14.864 1.890 9.760 1.00 46.03 82 ASN A N 1
ATOM 620 C CA . ASN A 1 82 ? 15.401 2.064 11.116 1.00 46.03 82 ASN A CA 1
ATOM 621 C C . ASN A 1 82 ? 16.645 2.985 11.200 1.00 46.03 82 ASN A C 1
ATOM 623 O O . ASN A 1 82 ? 17.420 2.882 12.152 1.00 46.03 82 ASN A O 1
ATOM 627 N N . GLU A 1 83 ? 16.829 3.929 10.270 1.00 48.16 83 GLU A N 1
ATOM 628 C CA . GLU A 1 83 ? 17.731 5.077 10.443 1.00 48.16 83 GLU A CA 1
ATOM 629 C C . GLU A 1 83 ? 17.188 6.015 11.544 1.00 48.16 83 GLU A C 1
ATOM 631 O O . GLU A 1 83 ? 16.734 7.129 11.307 1.00 48.16 83 GLU A O 1
ATOM 636 N N . THR A 1 84 ? 17.208 5.558 12.797 1.00 44.56 84 THR A N 1
ATOM 637 C CA . THR A 1 84 ? 16.844 6.337 13.992 1.00 44.56 84 THR A CA 1
ATOM 638 C C . THR A 1 84 ? 17.966 7.274 14.450 1.00 44.56 84 THR A C 1
ATOM 640 O O . THR A 1 84 ? 17.849 7.921 15.492 1.00 44.56 84 THR A O 1
ATOM 643 N N . VAL A 1 85 ? 19.074 7.362 13.707 1.00 42.28 85 VAL A N 1
ATOM 644 C CA . VAL A 1 85 ? 20.144 8.324 13.991 1.00 42.28 85 VAL A CA 1
ATOM 645 C C . VAL A 1 85 ? 19.753 9.664 13.383 1.00 42.28 85 VAL A C 1
ATOM 647 O O . VAL A 1 85 ? 20.130 10.001 12.268 1.00 42.28 85 VAL A O 1
ATOM 650 N N . HIS A 1 86 ? 18.983 10.433 14.147 1.00 43.72 86 HIS A N 1
ATOM 651 C CA . HIS A 1 86 ? 18.779 11.857 13.915 1.00 43.72 86 HIS A CA 1
ATOM 652 C C . HIS A 1 86 ? 20.084 12.618 14.216 1.00 43.72 86 HIS A C 1
ATOM 654 O O . HIS A 1 86 ? 20.467 12.696 15.388 1.00 43.72 86 HIS A O 1
ATOM 660 N N . PRO A 1 87 ? 20.755 13.266 13.246 1.00 35.66 87 PRO A N 1
ATOM 661 C CA . PRO A 1 87 ? 21.661 14.348 13.577 1.00 35.66 87 PRO A CA 1
ATOM 662 C C . PRO A 1 87 ? 20.790 15.577 13.857 1.00 35.66 87 PRO A C 1
ATOM 664 O O . PRO A 1 87 ? 20.354 16.259 12.941 1.00 35.66 87 PRO A O 1
ATOM 667 N N . TYR A 1 88 ? 20.501 15.812 15.137 1.00 33.50 88 TYR A N 1
ATOM 668 C CA . TYR A 1 88 ? 20.017 17.081 15.691 1.00 33.50 88 TYR A CA 1
ATOM 669 C C . TYR A 1 88 ? 18.801 17.753 15.010 1.00 33.50 88 TYR A C 1
ATOM 671 O O . TYR A 1 88 ? 18.921 18.503 14.050 1.00 33.50 88 TYR A O 1
ATOM 679 N N . GLY A 1 89 ? 17.632 17.632 15.648 1.00 36.81 89 GLY A N 1
ATOM 680 C CA . GLY A 1 89 ? 16.718 18.773 15.830 1.00 36.81 89 GLY A CA 1
ATOM 681 C C . GLY A 1 89 ? 15.982 19.361 14.619 1.00 36.81 89 GLY A C 1
ATOM 682 O O . GLY A 1 89 ? 15.322 20.382 14.788 1.00 36.81 89 GLY A O 1
ATOM 683 N N . ALA A 1 90 ? 16.029 18.753 13.435 1.00 36.62 90 ALA A N 1
ATOM 684 C CA . ALA A 1 90 ? 15.217 19.186 12.301 1.00 36.62 90 ALA A CA 1
ATOM 685 C C . ALA A 1 90 ? 13.971 18.299 12.173 1.00 36.62 90 ALA A C 1
ATOM 687 O O . ALA A 1 90 ? 14.069 17.102 11.903 1.00 36.62 90 ALA A O 1
ATOM 688 N N . GLY A 1 91 ? 12.789 18.888 12.374 1.00 36.03 91 GLY A N 1
ATOM 689 C CA . GLY A 1 91 ? 11.542 18.274 11.929 1.00 36.03 91 GLY A CA 1
ATOM 690 C C . GLY A 1 91 ? 11.633 17.943 10.438 1.00 36.03 91 GLY A C 1
ATOM 691 O O . GLY A 1 91 ? 12.242 18.686 9.669 1.00 36.03 91 GLY A O 1
ATOM 692 N N . VAL A 1 92 ? 11.053 16.814 10.030 1.00 41.44 92 VAL A N 1
ATOM 693 C CA . VAL A 1 92 ? 10.985 16.436 8.616 1.00 41.44 92 VAL A CA 1
ATOM 694 C C . VAL A 1 92 ? 9.992 17.373 7.930 1.00 41.44 92 VAL A C 1
ATOM 696 O O . VAL A 1 92 ? 8.787 17.129 7.909 1.00 41.44 92 VAL A O 1
ATOM 699 N N . GLU A 1 93 ? 10.495 18.485 7.404 1.00 34.09 93 GLU A N 1
ATOM 700 C CA . GLU A 1 93 ? 9.727 19.365 6.536 1.00 34.09 93 GLU A CA 1
ATOM 701 C C . GLU A 1 93 ? 9.656 18.715 5.148 1.00 34.09 93 GLU A C 1
ATOM 703 O O . GLU A 1 93 ? 10.574 18.803 4.330 1.00 34.09 93 GLU A O 1
ATOM 708 N N . PHE A 1 94 ? 8.558 18.007 4.885 1.00 42.09 94 PHE A N 1
ATOM 709 C CA . PHE A 1 94 ? 8.232 17.571 3.534 1.00 42.09 94 PHE A CA 1
ATOM 710 C C . PHE A 1 94 ? 7.891 18.812 2.704 1.00 42.09 94 PHE A C 1
ATOM 712 O O . PHE A 1 94 ? 6.766 19.320 2.756 1.00 42.09 94 PHE A O 1
ATOM 719 N N . LYS A 1 95 ? 8.862 19.304 1.924 1.00 28.59 95 LYS A N 1
ATOM 720 C CA . LYS A 1 95 ? 8.573 20.258 0.851 1.00 28.59 95 LYS A CA 1
ATOM 721 C C . LYS A 1 95 ? 7.500 19.642 -0.042 1.00 28.59 95 LYS A C 1
ATOM 723 O O . LYS A 1 95 ? 7.676 18.541 -0.563 1.00 28.59 95 LYS A O 1
ATOM 728 N N . HIS A 1 96 ? 6.370 20.337 -0.132 1.00 29.73 96 HIS A N 1
ATOM 729 C CA . HIS A 1 96 ? 5.299 20.013 -1.060 1.00 29.73 96 HIS A CA 1
ATOM 730 C C . HIS A 1 96 ? 5.904 19.980 -2.470 1.00 29.73 96 HIS A C 1
ATOM 732 O O . HIS A 1 96 ? 6.478 20.978 -2.908 1.00 29.73 96 HIS A O 1
ATOM 738 N N . PHE A 1 97 ? 5.822 18.825 -3.125 1.00 36.38 97 PHE A N 1
ATOM 739 C CA . PHE A 1 97 ? 5.853 18.735 -4.580 1.00 36.38 97 PHE A CA 1
ATOM 740 C C . PHE A 1 97 ? 4.408 18.653 -5.052 1.00 36.38 97 PHE A C 1
ATOM 742 O O . PHE A 1 97 ? 3.637 17.920 -4.383 1.00 36.38 97 PHE A O 1
#